Protein AF-A0A9X7VVL0-F1 (afdb_monomer_lite)

Organism: NCBI:txid2931921

Structure (mmCIF, N/CA/C/O backbone):
data_AF-A0A9X7VVL0-F1
#
_entry.id   AF-A0A9X7VVL0-F1
#
loop_
_atom_site.group_PDB
_atom_site.id
_atom_site.type_symbol
_atom_site.label_atom_id
_atom_site.label_alt_id
_atom_site.label_comp_id
_atom_site.label_asym_id
_atom_site.label_entity_id
_atom_site.label_seq_id
_atom_site.pdbx_PDB_ins_code
_atom_site.Cartn_x
_atom_site.Cartn_y
_atom_site.Cartn_z
_atom_site.occupancy
_atom_site.B_iso_or_equiv
_atom_site.auth_seq_id
_atom_site.auth_comp_id
_atom_site.auth_asym_id
_atom_site.auth_atom_id
_atom_site.pdbx_PDB_model_num
ATOM 1 N N . MET A 1 1 ? 26.196 -7.681 -55.784 1.00 60.88 1 MET A N 1
ATOM 2 C CA . MET A 1 1 ? 25.024 -6.901 -55.320 1.00 60.88 1 MET A CA 1
ATOM 3 C C . MET A 1 1 ? 24.184 -7.658 -54.285 1.00 60.88 1 MET A C 1
ATOM 5 O O . MET A 1 1 ? 23.940 -7.097 -53.228 1.00 60.88 1 MET A O 1
ATOM 9 N N . GLN A 1 2 ? 23.822 -8.931 -54.510 1.00 65.88 2 GLN A N 1
ATOM 10 C CA . GLN A 1 2 ? 23.039 -9.745 -53.554 1.00 65.88 2 GLN A CA 1
ATOM 11 C C . GLN A 1 2 ? 23.645 -9.864 -52.145 1.00 65.88 2 GLN A C 1
ATOM 13 O O . GLN A 1 2 ? 22.914 -9.744 -51.171 1.00 65.88 2 GLN A O 1
ATOM 18 N N . VAL A 1 3 ? 24.966 -10.037 -52.019 1.00 69.88 3 VAL A N 1
ATOM 19 C CA . VAL A 1 3 ? 25.628 -10.176 -50.705 1.00 69.88 3 VAL A CA 1
ATOM 20 C C . VAL A 1 3 ? 25.494 -8.904 -49.860 1.00 69.88 3 VAL A C 1
ATOM 22 O O . VAL A 1 3 ? 25.212 -8.988 -48.675 1.00 69.88 3 VAL A O 1
ATOM 25 N N . ILE A 1 4 ? 25.611 -7.720 -50.471 1.00 73.50 4 ILE A N 1
ATOM 26 C CA . ILE A 1 4 ? 25.479 -6.432 -49.767 1.00 73.50 4 ILE A CA 1
ATOM 27 C C . ILE A 1 4 ? 24.041 -6.236 -49.275 1.00 73.50 4 ILE A C 1
ATOM 29 O O . ILE A 1 4 ? 23.831 -5.854 -48.127 1.00 73.50 4 ILE A O 1
ATOM 33 N N . VAL A 1 5 ? 23.051 -6.552 -50.116 1.00 73.81 5 VAL A N 1
ATOM 34 C CA . VAL A 1 5 ? 21.629 -6.475 -49.747 1.00 73.81 5 VAL A CA 1
ATOM 35 C C . VAL A 1 5 ? 21.317 -7.433 -48.595 1.00 73.81 5 VAL A C 1
ATOM 37 O O . VAL A 1 5 ? 20.663 -7.038 -47.634 1.00 73.81 5 VAL A O 1
ATOM 40 N N . LEU A 1 6 ? 21.845 -8.659 -48.642 1.00 74.56 6 LEU A N 1
ATOM 41 C CA . LEU A 1 6 ? 21.662 -9.653 -47.586 1.00 74.56 6 LEU A CA 1
ATOM 42 C C . LEU A 1 6 ? 22.248 -9.171 -46.247 1.00 74.56 6 LEU A C 1
ATOM 44 O O . LEU A 1 6 ? 21.580 -9.239 -45.218 1.00 74.56 6 LEU A O 1
ATOM 48 N N . THR A 1 7 ? 23.460 -8.612 -46.263 1.00 75.38 7 THR A N 1
ATOM 49 C CA . THR A 1 7 ? 24.117 -8.071 -45.065 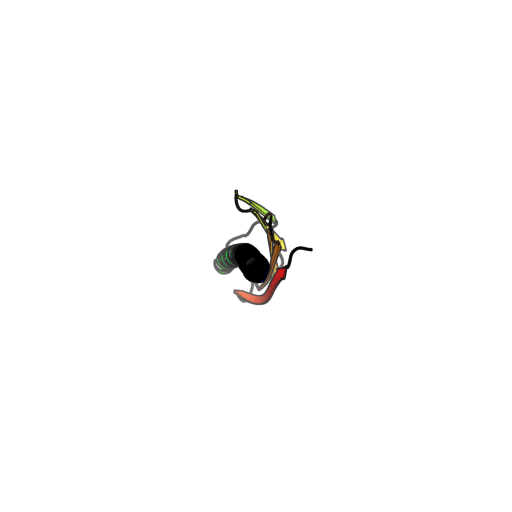1.00 75.38 7 THR A CA 1
ATOM 50 C C . THR A 1 7 ? 23.350 -6.890 -44.466 1.00 75.38 7 THR A C 1
ATOM 52 O O . THR A 1 7 ? 23.243 -6.781 -43.245 1.00 75.38 7 THR A O 1
ATOM 55 N N . VAL A 1 8 ? 22.778 -6.010 -45.293 1.00 75.94 8 VAL A N 1
ATOM 56 C CA . VAL A 1 8 ? 21.957 -4.884 -44.814 1.00 75.94 8 VAL A CA 1
ATOM 57 C C . VAL A 1 8 ? 20.664 -5.384 -44.163 1.00 75.94 8 VAL A C 1
ATOM 59 O O . VAL A 1 8 ? 20.313 -4.917 -43.082 1.00 75.94 8 VAL A O 1
ATOM 62 N N . VAL A 1 9 ? 19.993 -6.376 -44.759 1.00 77.56 9 VAL A N 1
ATOM 63 C CA . VAL A 1 9 ? 18.769 -6.973 -44.196 1.00 77.56 9 VAL A CA 1
ATOM 64 C C . VAL A 1 9 ? 19.049 -7.662 -42.857 1.00 77.56 9 VAL A C 1
ATOM 66 O O . VAL A 1 9 ? 18.313 -7.441 -41.898 1.00 77.56 9 VAL A O 1
ATOM 69 N N . PHE A 1 10 ? 20.139 -8.429 -42.744 1.00 77.00 10 PHE A N 1
ATOM 70 C CA . PHE A 1 10 ? 20.520 -9.060 -41.475 1.00 77.00 10 PHE A CA 1
ATOM 71 C C . PHE A 1 10 ? 20.833 -8.041 -40.375 1.00 77.00 10 PHE A C 1
ATOM 73 O O . PHE A 1 10 ? 20.397 -8.222 -39.238 1.00 77.00 10 PHE A O 1
ATOM 80 N N . ASN A 1 11 ? 21.522 -6.944 -40.704 1.00 78.88 11 ASN A N 1
ATOM 81 C CA . ASN A 1 11 ? 21.773 -5.868 -39.742 1.00 78.88 11 ASN A CA 1
ATOM 82 C C . ASN A 1 11 ? 20.480 -5.170 -39.301 1.00 78.88 11 ASN A C 1
ATOM 84 O O . ASN A 1 11 ? 20.334 -4.842 -38.124 1.00 78.88 11 ASN A O 1
ATOM 88 N N . LEU A 1 12 ? 19.520 -4.985 -40.211 1.00 79.12 12 LEU A N 1
ATOM 89 C CA . LEU A 1 12 ? 18.221 -4.399 -39.882 1.00 79.12 12 LEU A CA 1
ATOM 90 C C . LEU A 1 12 ? 17.434 -5.296 -38.913 1.00 79.12 12 LEU A C 1
ATOM 92 O O . LEU A 1 12 ? 16.912 -4.820 -37.906 1.00 79.12 12 LEU A O 1
ATOM 96 N N . ILE A 1 13 ? 17.403 -6.606 -39.176 1.00 76.19 13 ILE A N 1
ATOM 97 C CA . ILE A 1 13 ? 16.750 -7.593 -38.306 1.00 76.19 13 ILE A CA 1
ATOM 98 C C . ILE A 1 13 ? 17.417 -7.604 -36.926 1.00 76.19 13 ILE A C 1
ATOM 100 O O . ILE A 1 13 ? 16.724 -7.513 -35.913 1.00 76.19 13 ILE A O 1
ATOM 104 N N . ALA A 1 14 ? 18.751 -7.624 -36.867 1.00 73.94 14 ALA A N 1
ATOM 105 C CA . ALA A 1 14 ? 19.485 -7.566 -35.605 1.00 73.94 14 ALA A CA 1
ATOM 106 C C . ALA A 1 14 ? 19.161 -6.288 -34.810 1.00 73.94 14 ALA A C 1
ATOM 108 O O . ALA A 1 14 ? 18.862 -6.360 -33.618 1.00 73.94 14 ALA A O 1
ATOM 109 N N . PHE A 1 15 ? 19.128 -5.126 -35.469 1.00 74.12 15 PHE A N 1
ATOM 110 C CA . PHE A 1 15 ? 18.778 -3.858 -34.828 1.00 74.12 15 PHE A CA 1
ATOM 111 C C . PHE A 1 15 ? 17.339 -3.853 -34.289 1.00 74.12 15 PHE A C 1
ATOM 113 O O . PHE A 1 15 ? 17.096 -3.424 -33.158 1.00 74.12 15 PHE A O 1
ATOM 120 N N . THR A 1 16 ? 16.381 -4.378 -35.058 1.00 72.94 16 THR A N 1
ATOM 121 C CA . THR A 1 16 ? 14.982 -4.4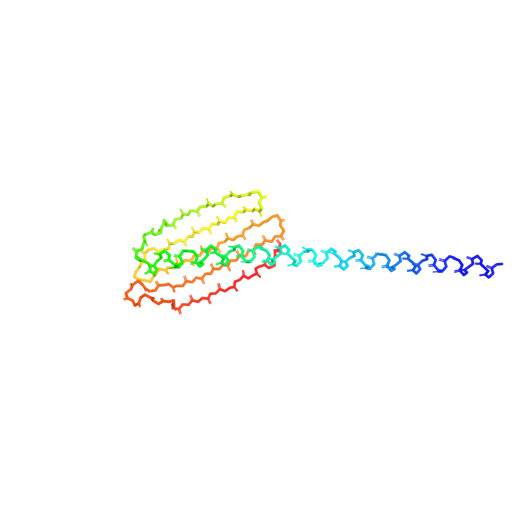82 -34.607 1.00 72.94 16 THR A CA 1
ATOM 122 C C . THR A 1 16 ? 14.817 -5.437 -33.424 1.00 72.94 16 THR A C 1
ATOM 124 O O . THR A 1 16 ? 14.124 -5.090 -32.468 1.00 72.94 16 THR A O 1
ATOM 127 N N . MET A 1 17 ? 15.507 -6.584 -33.416 1.00 70.19 17 MET A N 1
ATOM 128 C CA . MET A 1 17 ? 15.498 -7.530 -32.293 1.00 70.19 17 MET A CA 1
ATOM 129 C C . MET A 1 17 ? 16.066 -6.911 -31.010 1.00 70.19 17 MET A C 1
ATOM 131 O O . MET A 1 17 ? 15.473 -7.052 -29.938 1.00 70.19 17 MET A O 1
ATOM 135 N N . VAL A 1 18 ? 17.179 -6.175 -31.113 1.00 77.25 18 VAL A N 1
ATOM 136 C CA . VAL A 1 18 ? 17.767 -5.451 -29.974 1.00 77.25 18 VAL A CA 1
ATOM 137 C C . VAL A 1 18 ? 16.801 -4.382 -29.460 1.00 77.25 18 VAL A C 1
ATOM 139 O O . VAL A 1 18 ? 16.594 -4.276 -28.253 1.00 77.25 18 VAL A O 1
ATOM 142 N N . SER A 1 19 ? 16.153 -3.631 -30.356 1.00 71.88 19 SER A N 1
ATOM 143 C CA . SER A 1 19 ? 15.189 -2.589 -29.981 1.00 71.88 19 SER A CA 1
ATOM 144 C C . SER A 1 19 ? 13.958 -3.150 -29.259 1.00 71.88 19 SER A C 1
ATOM 146 O O . SER A 1 19 ? 13.554 -2.616 -28.225 1.00 71.88 19 SER A O 1
ATOM 148 N N . LEU A 1 20 ? 13.389 -4.252 -29.761 1.00 65.06 20 LEU A N 1
ATOM 149 C CA . LEU A 1 20 ? 12.262 -4.940 -29.124 1.00 65.06 20 LEU A CA 1
ATOM 150 C C . LEU A 1 20 ? 12.642 -5.469 -27.738 1.00 65.06 20 LEU A C 1
ATOM 152 O O . LEU A 1 20 ? 11.906 -5.253 -26.780 1.00 65.06 20 LEU A O 1
ATOM 156 N N . SER A 1 21 ? 13.819 -6.085 -27.617 1.00 69.75 21 SER A N 1
ATOM 157 C CA . SER A 1 21 ? 14.320 -6.600 -26.337 1.00 69.75 21 SER A CA 1
ATOM 158 C C . SER A 1 21 ? 14.491 -5.477 -25.310 1.00 69.75 21 SER A C 1
ATOM 160 O O . SER A 1 21 ? 14.074 -5.616 -24.161 1.00 69.75 21 SER A O 1
ATOM 162 N N . LEU A 1 22 ? 15.030 -4.326 -25.731 1.00 70.94 22 LEU A N 1
ATOM 163 C CA . LEU A 1 22 ? 15.185 -3.156 -24.866 1.00 70.94 22 LEU A CA 1
ATOM 164 C C . LEU A 1 22 ? 13.834 -2.636 -24.359 1.00 70.94 22 LEU A C 1
ATOM 166 O O . LEU A 1 22 ? 13.695 -2.332 -23.175 1.00 70.94 22 LEU A O 1
ATOM 170 N N . ARG A 1 23 ? 12.832 -2.554 -25.245 1.00 66.44 23 ARG A N 1
ATOM 171 C CA . ARG A 1 23 ? 11.479 -2.112 -24.879 1.00 66.44 23 ARG A CA 1
ATOM 172 C C . ARG A 1 23 ? 10.822 -3.067 -23.886 1.00 66.44 23 ARG A C 1
ATOM 174 O O . ARG A 1 23 ? 10.246 -2.600 -22.908 1.00 66.44 23 ARG A O 1
ATOM 181 N N . SER A 1 24 ? 10.958 -4.378 -24.082 1.00 66.25 24 SER A N 1
ATOM 182 C CA . SER A 1 24 ? 10.443 -5.378 -23.138 1.00 66.25 24 SER A CA 1
ATOM 183 C C . SER A 1 24 ? 11.055 -5.213 -21.745 1.00 66.25 24 SER A C 1
ATOM 185 O O . SER A 1 24 ? 10.328 -5.164 -20.756 1.00 66.25 24 SER A O 1
ATOM 187 N N . VAL A 1 25 ? 12.376 -5.013 -21.664 1.00 72.31 25 VAL A N 1
ATOM 188 C CA . VAL A 1 25 ? 13.079 -4.770 -20.390 1.00 72.31 25 VAL A CA 1
ATOM 189 C C . VAL A 1 25 ? 12.628 -3.463 -19.727 1.00 72.31 25 VAL A C 1
ATOM 191 O O . VAL A 1 25 ? 12.518 -3.385 -18.502 1.00 72.31 25 VAL A O 1
ATOM 194 N N . GLN A 1 26 ? 12.358 -2.412 -20.503 1.00 72.88 26 GLN A N 1
ATOM 195 C CA . GLN A 1 26 ? 11.845 -1.146 -19.967 1.00 72.88 26 GLN A CA 1
ATOM 196 C C . GLN A 1 26 ? 10.439 -1.299 -19.373 1.00 72.88 26 GLN A C 1
ATOM 198 O O . GLN A 1 26 ? 10.185 -0.785 -18.283 1.00 72.88 26 GLN A O 1
ATOM 203 N N . ILE A 1 27 ? 9.556 -2.036 -20.053 1.00 70.69 27 ILE A N 1
ATOM 204 C CA . ILE A 1 27 ? 8.191 -2.328 -19.590 1.00 70.69 27 ILE A CA 1
ATOM 205 C C . ILE A 1 27 ? 8.225 -3.172 -18.312 1.00 70.69 27 ILE A C 1
ATOM 207 O O . ILE A 1 27 ? 7.555 -2.850 -17.333 1.00 70.69 27 ILE A O 1
ATOM 211 N N . GLU A 1 28 ? 9.053 -4.214 -18.275 1.00 73.50 28 GLU A N 1
ATOM 212 C CA . GLU A 1 28 ? 9.190 -5.071 -17.097 1.00 73.50 28 GLU A CA 1
ATOM 213 C C . GLU A 1 28 ? 9.710 -4.290 -15.881 1.00 73.50 28 GLU A C 1
ATOM 215 O O . GLU A 1 28 ? 9.169 -4.402 -14.778 1.00 73.50 28 GLU A O 1
ATOM 220 N N . ASN A 1 29 ? 10.695 -3.411 -16.087 1.00 71.69 29 ASN A N 1
ATOM 221 C CA . ASN A 1 29 ? 11.181 -2.513 -15.043 1.00 71.69 29 ASN A CA 1
ATOM 222 C C . ASN A 1 29 ? 10.107 -1.537 -14.546 1.00 71.69 29 ASN A C 1
ATOM 224 O O . ASN A 1 29 ? 10.056 -1.252 -13.347 1.00 71.69 29 ASN A O 1
ATOM 228 N N . LEU A 1 30 ? 9.255 -1.019 -15.435 1.00 75.44 30 LEU A N 1
ATOM 229 C CA . LEU A 1 30 ? 8.137 -0.159 -15.047 1.00 75.44 30 LEU A CA 1
ATOM 230 C C . LEU A 1 30 ? 7.149 -0.930 -14.162 1.00 75.44 30 LEU A C 1
ATOM 232 O O . LEU A 1 30 ? 6.878 -0.505 -13.040 1.00 75.44 30 LEU A O 1
ATOM 236 N N . HIS A 1 31 ? 6.733 -2.124 -14.589 1.00 77.38 31 HIS A N 1
ATOM 237 C CA . HIS A 1 31 ? 5.847 -2.986 -13.805 1.00 77.38 31 HIS A CA 1
ATOM 238 C C . HIS A 1 31 ? 6.449 -3.425 -12.468 1.00 77.38 31 HIS A C 1
ATOM 240 O O . HIS A 1 31 ? 5.730 -3.611 -11.483 1.00 77.38 31 HIS A O 1
ATOM 246 N N . HIS A 1 32 ? 7.767 -3.615 -12.388 1.00 80.94 32 HIS A N 1
ATOM 247 C CA . HIS A 1 32 ? 8.430 -3.867 -11.111 1.00 80.94 32 HIS A CA 1
ATOM 248 C C . HIS A 1 32 ? 8.345 -2.660 -10.172 1.00 80.94 32 HIS A C 1
ATOM 250 O O . HIS A 1 32 ? 8.049 -2.841 -8.990 1.00 80.94 32 HIS A O 1
ATOM 256 N N . LYS A 1 33 ? 8.545 -1.438 -10.676 1.00 79.19 33 LYS A N 1
ATOM 257 C CA . LYS A 1 33 ? 8.440 -0.204 -9.877 1.00 79.19 33 LYS A CA 1
ATOM 258 C C . LYS A 1 33 ? 7.005 0.073 -9.414 1.00 79.19 33 LYS A C 1
ATOM 260 O O . LYS A 1 33 ? 6.796 0.460 -8.262 1.00 79.19 33 LYS A O 1
ATOM 265 N N . GLU A 1 34 ? 6.016 -0.178 -10.267 1.00 81.94 34 GLU A N 1
ATOM 266 C CA . GLU A 1 34 ? 4.592 -0.110 -9.908 1.00 81.94 34 GLU A CA 1
ATOM 267 C C . GLU A 1 34 ? 4.263 -1.096 -8.782 1.00 81.94 34 GLU A C 1
ATOM 269 O O . GLU A 1 34 ? 3.732 -0.706 -7.739 1.00 81.94 34 GLU A O 1
ATOM 274 N N . ARG A 1 35 ? 4.683 -2.362 -8.928 1.00 83.44 35 ARG A N 1
ATOM 275 C CA . ARG A 1 35 ? 4.502 -3.389 -7.891 1.00 83.44 35 ARG A CA 1
ATOM 276 C C . ARG A 1 35 ? 5.180 -3.013 -6.578 1.00 83.44 35 ARG A C 1
ATOM 278 O O . ARG A 1 35 ? 4.581 -3.193 -5.522 1.00 83.44 35 ARG A O 1
ATOM 285 N N . GLN A 1 36 ? 6.395 -2.470 -6.613 1.00 84.56 36 GLN A N 1
ATOM 286 C CA . GLN A 1 36 ? 7.078 -1.994 -5.405 1.00 84.56 36 GLN A CA 1
ATOM 287 C C . GLN A 1 36 ? 6.285 -0.890 -4.695 1.00 84.56 36 GLN A C 1
ATOM 289 O O . GLN A 1 36 ? 6.158 -0.915 -3.471 1.00 84.56 36 GLN A O 1
ATOM 294 N N . THR A 1 37 ? 5.724 0.052 -5.455 1.00 85.50 37 THR A N 1
ATOM 295 C CA . THR A 1 37 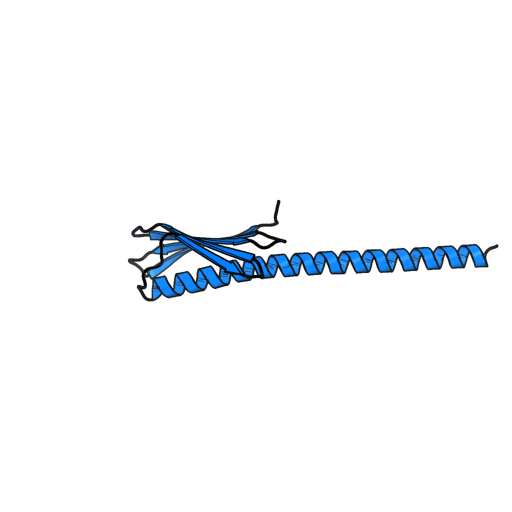? 4.908 1.145 -4.908 1.00 85.50 37 THR A CA 1
ATOM 296 C C . THR A 1 37 ? 3.641 0.606 -4.241 1.00 85.50 37 THR A C 1
ATOM 298 O O . THR A 1 37 ? 3.325 0.987 -3.113 1.00 85.50 37 THR A O 1
ATOM 301 N N . TYR A 1 38 ? 2.970 -0.353 -4.882 1.00 86.00 38 TYR A N 1
ATOM 302 C CA . TYR A 1 38 ? 1.819 -1.052 -4.311 1.00 86.00 38 TYR A CA 1
ATOM 303 C C . TYR A 1 38 ? 2.162 -1.801 -3.015 1.00 86.00 38 TYR A C 1
ATOM 305 O O . TYR A 1 38 ? 1.512 -1.598 -1.988 1.00 86.00 38 TYR A O 1
ATOM 313 N N . TRP A 1 39 ? 3.217 -2.623 -3.021 1.00 87.25 39 TRP A N 1
ATOM 314 C CA . TRP A 1 39 ? 3.638 -3.376 -1.834 1.00 87.25 39 TRP A CA 1
ATOM 315 C C . TRP A 1 39 ? 4.028 -2.466 -0.678 1.00 87.25 39 TRP A C 1
ATOM 317 O O . TRP A 1 39 ? 3.756 -2.783 0.480 1.00 87.25 39 TRP A O 1
ATOM 327 N N . ARG A 1 40 ? 4.605 -1.304 -0.984 1.00 87.56 40 ARG A N 1
ATOM 328 C CA . ARG A 1 40 ? 4.892 -0.281 0.011 1.00 87.56 40 ARG A CA 1
ATOM 329 C C . ARG A 1 40 ? 3.613 0.241 0.662 1.00 87.56 40 ARG A C 1
ATOM 331 O O . ARG A 1 40 ? 3.522 0.181 1.885 1.00 87.56 40 ARG A O 1
ATOM 338 N N . ALA A 1 41 ? 2.622 0.676 -0.120 1.00 86.81 41 ALA A N 1
ATOM 339 C CA . ALA A 1 41 ? 1.334 1.114 0.424 1.00 86.81 41 ALA A CA 1
ATOM 340 C C . ALA A 1 41 ? 0.674 0.010 1.272 1.00 86.81 41 ALA A C 1
ATOM 342 O O . ALA A 1 41 ? 0.235 0.260 2.395 1.00 86.81 41 ALA A O 1
ATOM 343 N N . ARG A 1 42 ? 0.685 -1.235 0.778 1.00 89.31 42 ARG A N 1
ATOM 344 C CA . ARG A 1 42 ? 0.093 -2.388 1.468 1.00 89.31 42 ARG A CA 1
ATOM 345 C C . ARG A 1 42 ? 0.791 -2.709 2.787 1.00 89.31 42 ARG A C 1
ATOM 347 O O . ARG A 1 42 ? 0.122 -2.927 3.790 1.00 89.31 42 ARG A O 1
ATOM 354 N N . SER A 1 43 ? 2.122 -2.705 2.811 1.00 89.12 43 SER A N 1
ATOM 355 C CA . SER A 1 43 ? 2.898 -2.958 4.033 1.00 89.12 43 SER A CA 1
ATOM 356 C C . SER A 1 43 ? 2.614 -1.919 5.122 1.00 89.12 43 SER A C 1
ATOM 358 O O . SER A 1 43 ? 2.417 -2.279 6.282 1.00 89.12 43 SER A O 1
ATOM 360 N N . THR A 1 44 ? 2.500 -0.640 4.750 1.00 88.81 44 THR A N 1
ATOM 361 C CA . THR A 1 44 ? 2.130 0.428 5.683 1.00 88.81 44 THR A CA 1
ATOM 362 C C . THR A 1 44 ? 0.690 0.273 6.172 1.00 88.81 44 THR A C 1
ATOM 364 O O . THR A 1 44 ? 0.456 0.392 7.371 1.00 88.81 44 THR A O 1
ATOM 367 N N . ALA A 1 45 ? -0.258 -0.064 5.291 1.00 87.69 45 ALA A N 1
ATOM 368 C CA . ALA A 1 45 ? -1.642 -0.334 5.682 1.00 87.69 45 ALA A CA 1
ATOM 369 C C . ALA A 1 45 ? -1.747 -1.490 6.692 1.00 87.69 4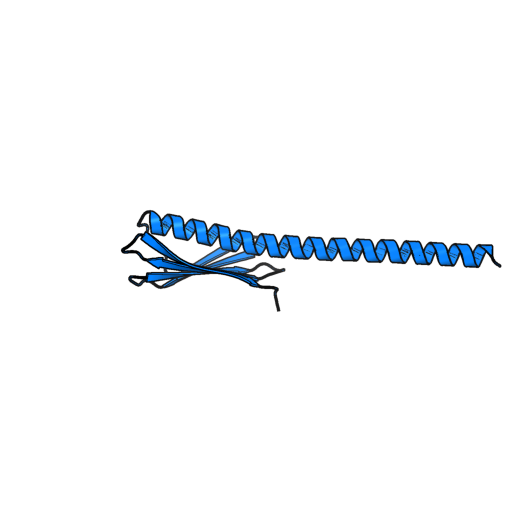5 ALA A C 1
ATOM 371 O O . ALA A 1 45 ? -2.412 -1.345 7.714 1.00 87.69 45 ALA A O 1
ATOM 372 N N . LEU A 1 46 ? -1.026 -2.593 6.466 1.00 90.06 46 LEU A N 1
ATOM 373 C CA . LEU A 1 46 ? -0.972 -3.725 7.399 1.00 90.06 46 LEU A CA 1
ATOM 374 C C . LEU A 1 46 ? -0.331 -3.350 8.741 1.00 90.06 46 LEU A C 1
ATOM 376 O O . LEU A 1 46 ? -0.797 -3.789 9.789 1.00 90.06 46 LEU A O 1
ATOM 380 N N . SER A 1 47 ? 0.715 -2.519 8.732 1.00 88.88 47 SER A N 1
ATOM 381 C CA . SER A 1 47 ? 1.319 -2.024 9.973 1.00 88.88 47 SER A CA 1
ATOM 382 C C . SER A 1 47 ? 0.334 -1.182 10.783 1.00 88.88 47 SER A C 1
ATOM 384 O O . SER A 1 47 ? 0.261 -1.342 11.998 1.00 88.88 47 SER A O 1
ATOM 386 N N . VAL A 1 48 ? -0.422 -0.301 10.121 1.00 88.56 48 VAL A N 1
ATOM 387 C CA . VAL A 1 48 ? -1.447 0.533 10.766 1.00 88.56 48 VAL A CA 1
ATOM 388 C C . VAL A 1 48 ? -2.580 -0.331 11.312 1.00 88.56 48 VAL A C 1
ATOM 390 O O . VAL A 1 48 ? -2.987 -0.136 12.454 1.00 88.56 48 VAL A O 1
ATOM 393 N N . LEU A 1 49 ? -3.048 -1.312 10.535 1.00 88.94 49 LEU A N 1
ATOM 394 C CA . LEU A 1 49 ? -4.063 -2.265 10.976 1.00 88.94 49 LEU A CA 1
ATOM 395 C C . LEU A 1 49 ? -3.615 -3.002 12.241 1.00 88.94 49 LEU A C 1
ATOM 397 O O . LEU A 1 49 ? -4.341 -2.998 13.227 1.00 88.94 49 LEU A O 1
ATOM 401 N N . LYS A 1 50 ? -2.385 -3.524 12.265 1.00 90.25 50 LYS A N 1
ATOM 402 C CA . LYS A 1 50 ? -1.830 -4.196 13.447 1.00 90.25 50 LYS A CA 1
ATOM 403 C C . LYS A 1 50 ? -1.803 -3.282 14.677 1.00 90.25 50 LYS A C 1
ATOM 405 O O . LYS A 1 50 ? -2.080 -3.729 15.788 1.00 90.25 50 LYS A O 1
ATOM 410 N N . THR A 1 51 ? -1.470 -2.001 14.500 1.00 88.44 51 THR A N 1
ATOM 411 C CA . THR A 1 51 ? -1.523 -1.023 15.597 1.00 88.44 51 THR A CA 1
ATOM 412 C C . THR A 1 51 ? -2.955 -0.831 16.100 1.00 88.44 51 THR A C 1
ATOM 414 O O . THR A 1 51 ? -3.166 -0.856 17.311 1.00 88.44 51 THR A O 1
ATOM 417 N N . LEU A 1 52 ? -3.936 -0.716 15.203 1.00 87.31 52 LEU A N 1
ATOM 418 C CA . LEU A 1 52 ? -5.353 -0.580 15.563 1.00 87.31 52 LEU A CA 1
ATOM 419 C C . LEU A 1 52 ? -5.907 -1.835 16.258 1.00 87.31 52 LEU A C 1
ATOM 421 O O . LEU A 1 52 ? -6.587 -1.709 17.274 1.00 87.31 52 LEU A O 1
ATOM 425 N N . GLU A 1 53 ? -5.566 -3.030 15.772 1.00 87.75 53 GLU A N 1
ATOM 426 C CA . GLU A 1 53 ? -5.929 -4.317 16.386 1.00 87.75 53 GLU A CA 1
ATOM 427 C C . GLU A 1 53 ? -5.359 -4.450 17.805 1.00 87.75 53 GLU A C 1
ATOM 429 O O . GLU A 1 53 ? -6.040 -4.929 18.707 1.00 87.75 53 GLU A O 1
ATOM 434 N N . SER A 1 54 ? -4.140 -3.949 18.043 1.00 88.06 54 SER A N 1
ATOM 435 C CA . SER A 1 54 ? -3.542 -3.913 19.387 1.00 88.06 54 SER A CA 1
ATOM 436 C C . SER A 1 54 ? -4.136 -2.849 20.326 1.00 88.06 54 SER A C 1
ATOM 438 O O . SER A 1 54 ? -3.653 -2.687 21.444 1.00 88.06 54 SER A O 1
ATOM 440 N N . GLY A 1 55 ? -5.153 -2.096 19.887 1.00 81.62 55 GLY A N 1
ATOM 441 C CA . GLY A 1 55 ? -5.733 -0.983 20.647 1.00 81.62 55 GLY A CA 1
ATOM 442 C C . GLY A 1 55 ? -4.834 0.257 20.712 1.00 81.62 55 GLY A C 1
ATOM 443 O O . GLY A 1 55 ? -5.079 1.168 21.501 1.00 81.62 55 GLY A O 1
ATOM 444 N N . GLY A 1 56 ? -3.784 0.300 19.889 1.00 79.81 56 GLY A N 1
ATOM 445 C CA . GLY A 1 56 ? -2.870 1.425 19.794 1.00 79.81 56 GLY A CA 1
ATOM 446 C C . GLY A 1 56 ? -3.519 2.614 19.092 1.00 79.81 56 GLY A C 1
ATOM 447 O O . GLY A 1 56 ? -4.338 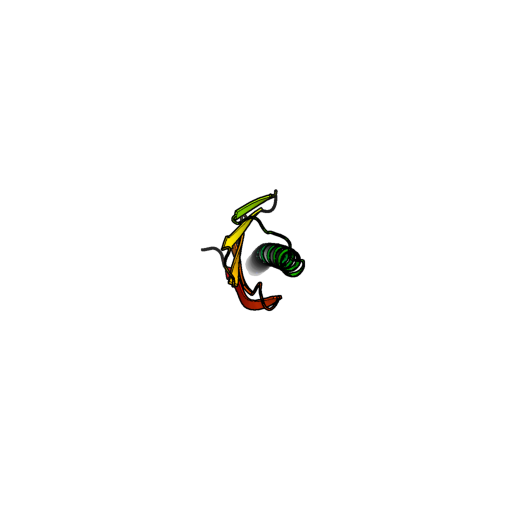2.463 18.183 1.00 79.81 56 GLY A O 1
ATOM 448 N N . ASN A 1 57 ? -3.134 3.821 19.499 1.00 79.50 57 ASN A N 1
ATOM 449 C CA . ASN A 1 57 ? -3.593 5.028 18.830 1.00 79.50 57 ASN A CA 1
ATOM 450 C C . ASN A 1 57 ? -2.706 5.321 17.614 1.00 79.50 57 ASN A C 1
ATOM 452 O O . ASN A 1 57 ? -1.482 5.381 17.731 1.00 79.50 57 ASN A O 1
ATOM 456 N N . VAL A 1 58 ? -3.323 5.526 16.454 1.00 80.88 58 VAL A N 1
ATOM 457 C CA . VAL A 1 58 ? -2.624 5.910 15.224 1.00 80.88 58 VAL A CA 1
ATOM 458 C C . VAL A 1 58 ? -2.858 7.397 14.994 1.00 80.88 58 VAL A C 1
ATOM 460 O O . VAL A 1 58 ? -3.991 7.866 15.082 1.00 80.88 58 VAL A O 1
ATOM 463 N N . ALA A 1 59 ? -1.791 8.148 14.710 1.00 78.69 59 ALA A N 1
ATOM 464 C CA . ALA A 1 59 ? -1.903 9.573 14.414 1.00 78.69 59 ALA A CA 1
ATOM 465 C C . ALA A 1 59 ? -2.842 9.814 13.217 1.00 78.69 59 ALA A C 1
ATOM 467 O O . ALA A 1 59 ? -2.790 9.096 12.219 1.00 78.69 59 ALA A O 1
ATOM 468 N N . THR A 1 60 ? -3.675 10.853 13.312 1.00 80.69 60 THR A N 1
ATOM 469 C CA . THR A 1 60 ? -4.691 11.200 12.302 1.00 80.69 60 THR A CA 1
ATOM 470 C C . THR A 1 60 ? -4.097 11.492 10.932 1.00 80.69 60 THR A C 1
ATOM 472 O O . THR A 1 60 ? -4.725 11.243 9.906 1.00 80.69 60 THR A O 1
ATOM 475 N N . THR A 1 61 ? -2.878 12.021 10.870 1.00 82.56 61 THR A N 1
ATOM 476 C CA . THR A 1 61 ? -2.136 12.165 9.618 1.00 82.56 61 THR A CA 1
ATOM 477 C C . THR A 1 61 ? -0.645 12.069 9.887 1.00 82.56 61 THR A C 1
ATOM 479 O O . THR A 1 61 ? -0.135 12.735 10.787 1.00 82.56 61 THR A O 1
ATOM 482 N N . PHE A 1 62 ? 0.067 11.267 9.099 1.00 85.44 62 PHE A N 1
ATOM 483 C CA . PHE A 1 62 ? 1.527 11.266 9.107 1.00 85.44 62 PHE A CA 1
ATOM 484 C C . PHE A 1 62 ? 2.098 10.909 7.737 1.00 85.44 62 PHE A C 1
ATOM 486 O O . PHE A 1 62 ? 1.488 10.188 6.949 1.00 85.44 62 PHE A O 1
ATOM 493 N N . MET A 1 63 ? 3.295 11.428 7.466 1.00 87.19 63 MET A N 1
ATOM 494 C CA . MET A 1 63 ? 3.997 11.248 6.202 1.00 87.19 63 MET A CA 1
ATOM 495 C C . MET A 1 63 ? 5.397 10.699 6.460 1.00 87.19 63 MET A C 1
ATOM 497 O O . MET A 1 63 ? 6.140 11.216 7.293 1.00 87.19 63 MET A O 1
ATOM 501 N N . THR A 1 64 ? 5.772 9.658 5.725 1.00 83.81 64 THR A N 1
ATOM 502 C CA . THR A 1 64 ? 7.100 9.051 5.771 1.00 83.81 64 THR A CA 1
ATOM 503 C C . THR A 1 64 ? 7.760 9.175 4.408 1.00 83.81 64 THR A C 1
ATOM 505 O O . THR A 1 64 ? 7.364 8.519 3.443 1.00 83.81 64 THR A O 1
ATOM 508 N N . THR A 1 65 ? 8.803 9.996 4.337 1.00 85.25 65 THR A N 1
ATOM 509 C CA . THR A 1 65 ? 9.603 10.186 3.125 1.00 85.25 65 THR A CA 1
ATOM 510 C C . THR A 1 65 ? 10.865 9.337 3.196 1.00 85.25 65 THR A C 1
ATOM 512 O O . THR A 1 65 ? 11.544 9.277 4.216 1.00 85.25 65 THR A O 1
ATOM 515 N N . SER A 1 66 ? 11.196 8.673 2.096 1.00 79.69 66 SER A N 1
ATOM 516 C CA . SER A 1 66 ? 12.404 7.859 1.950 1.00 79.69 66 SER A CA 1
ATOM 517 C C . SER A 1 66 ? 13.046 8.124 0.590 1.00 79.69 66 SER A C 1
ATOM 519 O O . SER A 1 66 ? 12.393 8.654 -0.308 1.00 79.69 66 SER A O 1
ATOM 521 N N . LYS A 1 67 ? 14.272 7.633 0.381 1.00 75.12 67 LYS A N 1
ATOM 522 C CA . LYS A 1 67 ? 14.938 7.691 -0.933 1.00 75.12 67 LYS A CA 1
ATOM 523 C C . LYS A 1 67 ? 14.129 7.042 -2.065 1.00 75.12 67 LYS A C 1
ATOM 525 O O . LYS A 1 67 ? 14.312 7.399 -3.220 1.00 75.12 67 LYS A O 1
ATOM 530 N N . THR A 1 68 ? 13.252 6.092 -1.743 1.00 73.12 68 THR A N 1
ATOM 531 C CA . THR A 1 68 ? 12.477 5.316 -2.720 1.00 73.12 68 THR A CA 1
ATOM 532 C C . THR A 1 68 ? 11.055 5.838 -2.929 1.00 73.12 68 THR A C 1
ATOM 534 O O . THR A 1 68 ? 10.315 5.245 -3.704 1.00 73.12 68 THR A O 1
ATOM 537 N N . GLY A 1 69 ? 10.652 6.920 -2.252 1.00 82.44 69 GLY A N 1
ATOM 538 C CA . GLY A 1 69 ? 9.304 7.487 -2.343 1.00 82.44 69 GLY A CA 1
ATOM 539 C C . GLY A 1 69 ? 8.749 7.980 -1.009 1.00 82.44 69 GLY A C 1
ATOM 540 O O . GLY A 1 69 ? 9.414 7.895 0.031 1.00 82.44 69 GLY A O 1
ATOM 541 N N . THR A 1 70 ? 7.510 8.453 -1.054 1.00 86.19 70 THR A N 1
ATOM 542 C CA . THR A 1 70 ? 6.760 9.015 0.072 1.00 86.19 70 THR A CA 1
ATOM 543 C C . THR A 1 70 ? 5.541 8.152 0.355 1.00 86.19 70 THR A C 1
ATOM 545 O O . THR A 1 70 ? 4.858 7.735 -0.575 1.00 86.19 70 THR A O 1
ATOM 548 N N . THR A 1 71 ? 5.254 7.900 1.628 1.00 86.81 71 THR A N 1
ATOM 549 C CA . THR A 1 71 ? 3.995 7.294 2.064 1.00 86.81 71 THR A CA 1
ATOM 550 C C . THR A 1 71 ? 3.251 8.282 2.954 1.00 86.81 71 THR A C 1
ATOM 552 O O . THR A 1 71 ? 3.844 8.814 3.888 1.00 86.81 71 THR A O 1
ATOM 555 N N . SER A 1 72 ? 1.978 8.533 2.680 1.00 87.88 72 SER A N 1
ATOM 556 C CA . SER A 1 72 ? 1.081 9.332 3.511 1.00 87.88 72 SER A CA 1
ATOM 557 C C . SER A 1 72 ? 0.002 8.428 4.086 1.00 87.88 72 SER A C 1
ATOM 559 O O . SER A 1 72 ? -0.550 7.596 3.368 1.00 87.88 72 SER A O 1
ATOM 561 N N . VAL A 1 73 ? -0.291 8.580 5.372 1.00 87.00 73 VAL A N 1
ATOM 562 C CA . VAL A 1 73 ? -1.385 7.887 6.047 1.00 87.00 73 VAL A CA 1
ATOM 563 C C . VAL A 1 73 ? -2.340 8.930 6.596 1.00 87.00 73 VAL A C 1
ATOM 565 O O . VAL A 1 73 ? -1.924 9.839 7.311 1.00 87.00 73 VAL A O 1
ATOM 568 N N . THR A 1 74 ? -3.621 8.780 6.282 1.00 87.19 74 THR A N 1
ATOM 569 C CA . THR A 1 74 ? -4.711 9.572 6.847 1.00 87.19 74 THR A CA 1
ATOM 570 C C . THR A 1 74 ? -5.659 8.636 7.578 1.00 87.19 74 THR A C 1
ATOM 572 O O . THR A 1 74 ? -6.125 7.649 7.010 1.00 87.19 74 THR A O 1
ATOM 575 N N . VAL A 1 75 ? -5.927 8.950 8.840 1.00 84.31 75 VAL A N 1
ATOM 576 C CA . VAL A 1 75 ? -6.809 8.202 9.729 1.00 84.31 75 VAL A CA 1
ATOM 577 C C . VAL A 1 75 ? -7.912 9.134 10.210 1.00 84.31 75 VAL A C 1
ATOM 579 O O . VAL A 1 75 ? -7.642 10.143 10.862 1.00 84.31 75 VAL A O 1
ATOM 582 N N . THR A 1 76 ? -9.160 8.790 9.912 1.00 85.62 76 THR A N 1
ATOM 583 C CA . THR A 1 76 ? -10.333 9.498 10.435 1.00 85.62 76 THR A CA 1
ATOM 584 C C . THR A 1 76 ? -10.814 8.786 11.694 1.00 85.62 76 THR A C 1
ATOM 586 O O . THR A 1 76 ? -11.144 7.600 11.654 1.00 85.62 76 THR A O 1
ATOM 589 N N . SER A 1 77 ? -10.792 9.486 12.831 1.00 73.38 77 SER A N 1
ATOM 590 C CA . SER A 1 77 ? -11.112 8.910 14.137 1.00 73.38 77 SER A CA 1
ATOM 591 C C . SER A 1 77 ? -12.612 8.961 14.428 1.00 73.38 77 SER A C 1
ATOM 593 O O . SER A 1 77 ? -13.097 9.943 14.980 1.00 73.38 77 SER A O 1
ATOM 595 N N . ASP A 1 78 ? -13.302 7.868 14.120 1.00 73.94 78 ASP A N 1
ATOM 596 C CA . ASP A 1 78 ? -14.680 7.587 14.535 1.00 73.94 78 ASP A CA 1
ATOM 597 C C . ASP A 1 78 ? -14.774 6.173 15.145 1.00 73.94 78 ASP A C 1
ATOM 599 O O . ASP A 1 78 ? -13.758 5.486 15.314 1.00 73.94 78 ASP A O 1
ATOM 603 N N . ASN A 1 79 ? -15.988 5.722 15.490 1.00 77.94 79 ASN A N 1
ATOM 604 C CA . ASN A 1 79 ? -16.255 4.322 15.861 1.00 77.94 79 ASN A CA 1
ATOM 605 C C . ASN A 1 79 ? -15.823 3.344 14.752 1.00 77.94 79 ASN A C 1
ATOM 607 O O . ASN A 1 79 ? -15.312 2.258 15.035 1.00 77.94 79 ASN A O 1
ATOM 611 N N . VAL A 1 80 ? -15.973 3.768 13.495 1.00 84.00 80 VAL A N 1
ATOM 612 C CA . VAL A 1 80 ? -15.372 3.129 12.324 1.00 84.00 80 VAL A CA 1
ATOM 613 C C . VAL A 1 80 ? -14.220 4.007 11.860 1.00 84.00 80 VAL A C 1
ATOM 615 O O . VAL A 1 80 ? -14.413 5.131 11.406 1.00 84.00 80 VAL A O 1
ATOM 618 N N . VAL A 1 81 ? -13.006 3.492 11.988 1.00 86.50 81 VAL A N 1
ATOM 619 C CA . VAL A 1 81 ? -11.786 4.168 11.568 1.00 86.50 81 VAL A CA 1
ATOM 620 C C . VAL A 1 81 ? -11.624 3.989 10.074 1.00 86.50 81 VAL A C 1
ATOM 622 O O . VAL A 1 81 ? -11.464 2.867 9.598 1.00 86.50 81 VAL A O 1
ATOM 625 N N . LEU A 1 82 ? -11.612 5.092 9.334 1.00 89.44 82 LEU A N 1
ATOM 626 C CA . LEU A 1 82 ? -11.203 5.066 7.939 1.00 89.44 82 LEU A CA 1
ATOM 627 C C . LEU A 1 82 ? -9.699 5.308 7.853 1.00 89.44 82 LEU A C 1
ATOM 629 O O . LEU A 1 82 ? -9.218 6.354 8.286 1.00 89.44 82 LEU A O 1
ATOM 633 N N . VAL A 1 83 ? -8.970 4.361 7.271 1.00 88.00 83 VAL A N 1
ATOM 634 C CA . VAL A 1 83 ? -7.536 4.483 7.011 1.00 88.00 83 VAL A CA 1
ATOM 635 C C . VAL A 1 83 ? -7.312 4.565 5.514 1.00 88.00 83 VAL A C 1
ATOM 637 O O . VAL A 1 83 ? -7.760 3.707 4.755 1.00 88.00 83 VAL A O 1
ATOM 640 N N . LYS A 1 84 ? -6.579 5.588 5.093 1.00 90.88 84 LYS A N 1
ATOM 641 C CA . LYS A 1 84 ? -6.127 5.778 3.721 1.00 90.88 84 LYS A CA 1
ATOM 642 C C . LYS A 1 84 ? -4.608 5.866 3.711 1.00 90.88 84 LYS A C 1
ATOM 644 O O . LYS A 1 84 ? -4.033 6.686 4.419 1.00 90.88 84 LYS A O 1
ATOM 649 N N . VAL A 1 85 ? -3.973 5.027 2.906 1.00 89.50 85 VAL A N 1
ATOM 650 C CA . VAL A 1 85 ? -2.524 4.964 2.735 1.00 89.50 85 VAL A CA 1
ATOM 651 C C . VAL A 1 85 ? -2.190 5.229 1.278 1.00 89.50 85 VAL A C 1
ATOM 653 O O . VAL A 1 85 ? -2.513 4.421 0.413 1.00 89.50 85 VAL A O 1
ATOM 656 N N . ASP A 1 86 ? -1.522 6.344 1.018 1.00 89.25 86 ASP A N 1
ATOM 657 C CA . ASP A 1 86 ? -1.019 6.726 -0.298 1.00 89.25 86 ASP A CA 1
ATOM 658 C C . ASP A 1 86 ? 0.491 6.500 -0.343 1.00 89.25 86 ASP A C 1
ATOM 660 O O . ASP A 1 86 ? 1.222 7.101 0.439 1.00 89.25 86 ASP A O 1
ATOM 664 N N . ALA A 1 87 ? 0.989 5.668 -1.253 1.00 87.94 87 ALA A N 1
ATOM 665 C CA . ALA A 1 87 ? 2.412 5.570 -1.556 1.00 87.94 87 ALA A CA 1
ATOM 666 C C . ALA A 1 87 ? 2.688 6.164 -2.935 1.00 87.94 87 ALA A C 1
ATOM 668 O O . ALA A 1 87 ? 2.081 5.766 -3.924 1.00 87.94 87 ALA A O 1
ATOM 669 N N . LYS A 1 88 ? 3.652 7.077 -3.007 1.00 88.44 88 LYS A N 1
ATOM 670 C CA . LYS A 1 88 ? 4.078 7.732 -4.239 1.00 88.44 88 LYS A CA 1
ATOM 671 C C . LYS A 1 88 ? 5.570 7.551 -4.447 1.00 88.44 88 LYS A C 1
ATOM 673 O O . LYS A 1 88 ? 6.373 7.815 -3.551 1.00 88.44 88 LYS A O 1
ATOM 678 N N . THR A 1 89 ? 5.950 7.127 -5.641 1.00 83.06 89 THR A N 1
ATOM 679 C CA . THR A 1 89 ? 7.341 7.076 -6.096 1.00 83.06 89 THR A CA 1
ATOM 680 C C . THR A 1 89 ? 7.509 7.972 -7.319 1.00 83.06 89 THR A C 1
ATOM 682 O O . THR A 1 89 ? 6.550 8.567 -7.803 1.00 83.06 89 THR A O 1
ATOM 685 N N . ALA A 1 90 ? 8.732 8.081 -7.839 1.00 78.50 90 ALA A N 1
ATOM 686 C CA . ALA A 1 90 ? 8.970 8.797 -9.092 1.00 78.50 90 ALA A CA 1
ATOM 687 C C . ALA A 1 90 ? 8.301 8.125 -10.310 1.00 78.50 90 ALA A C 1
ATOM 689 O O . ALA A 1 90 ? 8.213 8.747 -11.361 1.00 78.50 90 ALA A O 1
ATOM 690 N N . ALA A 1 91 ? 7.878 6.861 -10.186 1.00 74.50 91 ALA A N 1
ATOM 691 C CA . ALA A 1 9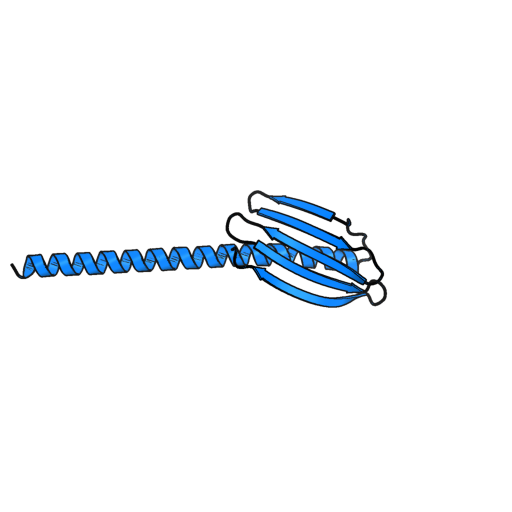1 ? 7.374 6.059 -11.297 1.00 74.50 91 ALA A CA 1
ATOM 692 C C . ALA A 1 91 ? 5.886 5.688 -11.183 1.00 74.50 91 ALA A C 1
ATOM 694 O O . ALA A 1 91 ? 5.289 5.365 -12.201 1.00 74.50 91 ALA A O 1
ATOM 695 N N . ALA A 1 92 ? 5.299 5.686 -9.981 1.00 83.19 92 ALA A N 1
ATOM 696 C CA . ALA A 1 92 ? 3.926 5.228 -9.766 1.00 83.19 92 ALA A CA 1
ATOM 697 C C . ALA A 1 92 ? 3.307 5.802 -8.481 1.00 83.19 92 ALA A C 1
ATOM 699 O O . ALA A 1 92 ? 4.017 6.288 -7.593 1.00 83.19 92 ALA A O 1
ATOM 700 N N . GLU A 1 93 ? 1.985 5.675 -8.357 1.00 86.56 93 GLU A N 1
ATOM 701 C CA . GLU A 1 93 ? 1.218 5.999 -7.153 1.00 86.56 93 GLU A CA 1
ATOM 702 C C . GLU A 1 93 ? 0.273 4.840 -6.811 1.00 86.56 93 GLU A C 1
ATOM 704 O O . GLU A 1 93 ? -0.420 4.315 -7.669 1.00 86.56 93 GLU A O 1
ATOM 709 N N . ALA A 1 94 ? 0.227 4.416 -5.553 1.00 87.69 94 ALA A N 1
ATOM 710 C CA . ALA A 1 94 ? -0.683 3.374 -5.096 1.00 87.69 94 ALA A CA 1
ATOM 711 C C . ALA A 1 94 ? -1.429 3.835 -3.850 1.00 87.69 94 ALA A C 1
ATOM 713 O O . ALA A 1 94 ? -0.852 4.469 -2.968 1.00 87.69 94 ALA A O 1
ATOM 714 N N . ARG A 1 95 ? -2.705 3.468 -3.761 1.00 89.88 95 ARG A N 1
ATOM 715 C CA . ARG A 1 95 ? -3.581 3.781 -2.640 1.00 89.88 95 ARG A CA 1
ATOM 716 C C . ARG A 1 95 ? -4.179 2.507 -2.074 1.00 89.88 95 ARG A C 1
ATOM 718 O O . ARG A 1 95 ? -4.766 1.717 -2.804 1.00 89.88 95 ARG A O 1
ATOM 725 N N . ILE A 1 96 ? -4.094 2.355 -0.763 1.00 90.88 96 ILE A N 1
ATOM 726 C CA . ILE A 1 96 ? -4.807 1.325 -0.009 1.00 90.88 96 ILE A CA 1
ATOM 727 C C . ILE A 1 96 ? -5.755 2.043 0.935 1.00 90.88 96 ILE A C 1
ATOM 729 O O . ILE A 1 96 ? -5.355 2.988 1.615 1.00 90.88 96 ILE A O 1
ATOM 733 N N . GLN A 1 97 ? -7.008 1.619 0.973 1.00 91.94 97 GLN A N 1
ATOM 734 C CA . GLN A 1 97 ? -8.006 2.188 1.865 1.00 91.94 97 GLN A CA 1
ATOM 735 C C . GLN A 1 97 ? -8.755 1.066 2.565 1.00 91.94 97 GLN A C 1
ATOM 737 O O . GLN A 1 97 ? -9.204 0.128 1.916 1.00 91.94 97 GLN A O 1
ATOM 742 N N . PHE A 1 98 ? -8.911 1.167 3.879 1.00 91.56 98 PHE A N 1
ATOM 743 C CA . PHE A 1 98 ? -9.696 0.204 4.638 1.00 91.56 98 PHE A CA 1
ATOM 744 C C . PHE A 1 98 ? -10.484 0.878 5.754 1.00 91.56 98 PHE A C 1
ATOM 746 O O . PHE A 1 98 ? -10.116 1.948 6.241 1.00 91.56 98 PHE A O 1
ATOM 753 N N . GLN A 1 99 ? -11.584 0.244 6.145 1.00 91.38 99 GLN A N 1
ATOM 754 C CA . GLN A 1 99 ? -12.379 0.637 7.303 1.00 91.38 99 GLN A CA 1
ATOM 755 C C . GLN A 1 99 ? -12.204 -0.398 8.405 1.00 91.38 99 GLN A C 1
ATOM 757 O O . GLN A 1 99 ? -12.362 -1.592 8.162 1.00 91.38 99 GLN A O 1
ATOM 762 N N . PHE A 1 100 ? -11.902 0.063 9.611 1.00 89.81 100 PHE A N 1
ATOM 763 C CA . PHE A 1 100 ? -11.715 -0.774 10.787 1.00 89.81 100 PHE A CA 1
ATOM 764 C C . PHE A 1 100 ? -12.715 -0.383 11.872 1.00 89.81 100 PHE A C 1
ATOM 766 O O . PHE A 1 100 ? -12.768 0.773 12.288 1.00 89.81 100 PHE A O 1
ATOM 773 N N . ASN A 1 101 ? -13.507 -1.336 12.346 1.00 89.62 101 ASN A N 1
ATOM 774 C CA . ASN A 1 101 ? -14.441 -1.107 13.439 1.00 89.62 101 ASN A CA 1
ATOM 775 C C . ASN A 1 101 ? -13.725 -1.299 14.779 1.00 89.62 101 ASN A C 1
ATOM 777 O O . ASN A 1 101 ? -13.310 -2.406 15.108 1.00 89.62 101 ASN A O 1
ATOM 781 N N . LYS A 1 102 ? -13.613 -0.236 15.584 1.00 84.31 102 LYS A N 1
ATOM 782 C CA . LYS A 1 102 ? -12.963 -0.315 16.904 1.00 84.31 102 LYS A CA 1
ATOM 783 C C . LYS A 1 102 ? -13.728 -1.180 17.906 1.00 84.31 102 LYS A C 1
ATOM 785 O O . LYS A 1 102 ? -13.106 -1.720 18.812 1.00 84.31 102 LYS A O 1
ATOM 790 N N . ALA A 1 103 ? -15.050 -1.285 17.765 1.00 85.81 103 ALA A N 1
ATOM 791 C CA . ALA A 1 103 ? -15.895 -2.028 18.692 1.00 85.81 103 ALA A CA 1
ATOM 792 C C . ALA A 1 103 ? -15.831 -3.541 18.447 1.00 85.81 103 ALA A C 1
ATOM 794 O O . ALA A 1 103 ? -15.777 -4.304 19.406 1.00 85.81 103 ALA A O 1
ATOM 795 N N . THR A 1 104 ? -15.822 -3.971 17.180 1.00 87.94 104 THR A N 1
ATOM 796 C CA . THR A 1 104 ? -15.735 -5.399 16.818 1.00 87.94 104 THR A CA 1
ATOM 797 C C . THR A 1 104 ? -14.308 -5.866 16.538 1.00 87.94 104 THR A C 1
ATOM 799 O O . THR A 1 104 ? -14.073 -7.064 16.474 1.00 87.94 104 THR A O 1
ATOM 802 N N . GLN A 1 105 ? -13.355 -4.936 16.411 1.00 85.69 105 GLN A N 1
ATOM 803 C CA . GLN A 1 105 ? -11.969 -5.189 16.000 1.00 85.69 105 GLN A CA 1
ATOM 804 C C . GLN A 1 105 ? -11.844 -5.872 14.630 1.00 85.69 105 GLN A C 1
ATOM 806 O O . GLN A 1 105 ? -10.913 -6.633 14.383 1.00 85.69 105 GLN A O 1
ATOM 811 N N . GLU A 1 106 ? -12.766 -5.575 13.716 1.00 86.94 106 GLU A N 1
ATOM 812 C CA . GLU A 1 106 ? -12.808 -6.187 12.388 1.00 86.94 106 GLU A CA 1
ATOM 813 C C . GLU A 1 106 ? -12.579 -5.163 11.277 1.00 86.94 106 GLU A C 1
ATOM 815 O O . GLU A 1 106 ? -12.994 -3.999 11.353 1.00 86.94 106 GLU A O 1
ATOM 820 N N . VAL A 1 107 ? -11.955 -5.625 10.193 1.00 89.44 107 VAL A N 1
ATOM 821 C CA . VAL A 1 107 ? -11.878 -4.877 8.937 1.00 89.44 107 VAL A CA 1
ATOM 822 C C . VAL A 1 107 ? -13.210 -5.020 8.208 1.00 89.44 107 VAL A C 1
ATOM 824 O O . VAL A 1 107 ? -13.564 -6.099 7.743 1.00 89.44 107 VAL A O 1
ATOM 827 N N . MET A 1 108 ? -13.943 -3.917 8.088 1.00 89.44 108 MET A N 1
ATOM 828 C CA . MET A 1 108 ? -15.253 -3.883 7.431 1.00 89.44 108 MET A CA 1
ATOM 829 C C . MET A 1 108 ? -15.144 -3.794 5.909 1.00 89.44 108 MET A C 1
ATOM 831 O O . MET A 1 108 ? -15.995 -4.303 5.186 1.00 89.44 108 MET A O 1
ATOM 835 N N . SER A 1 109 ? -14.117 -3.108 5.410 1.00 90.06 109 SER A N 1
ATOM 836 C CA . SER A 1 109 ? -13.869 -2.974 3.977 1.00 90.06 109 SER A CA 1
ATOM 837 C C . SER A 1 109 ? -12.384 -2.808 3.701 1.00 90.06 109 SER A C 1
ATOM 839 O O . SER A 1 109 ? -11.662 -2.206 4.494 1.00 90.06 109 SER A O 1
ATOM 841 N N . TRP A 1 110 ? -11.939 -3.345 2.566 1.00 90.31 110 TRP A N 1
ATOM 842 C CA . TRP A 1 110 ? -10.568 -3.244 2.083 1.00 90.31 110 TRP A CA 1
ATOM 843 C C . TRP A 1 110 ? -10.585 -2.962 0.581 1.00 90.31 110 TRP A C 1
ATOM 845 O O . TRP A 1 110 ? -11.184 -3.709 -0.191 1.00 90.31 110 TRP A O 1
ATOM 855 N N . MET A 1 111 ? -9.934 -1.879 0.170 1.00 89.56 111 MET A N 1
ATOM 856 C CA . MET A 1 111 ? -9.848 -1.433 -1.213 1.00 89.56 111 MET A CA 1
ATOM 857 C C . MET A 1 111 ? -8.387 -1.218 -1.598 1.00 89.56 111 MET A C 1
ATOM 859 O O . MET A 1 111 ? -7.694 -0.358 -1.049 1.00 89.56 111 MET A O 1
ATOM 863 N N . ASP A 1 112 ? -7.958 -1.986 -2.595 1.00 87.00 112 ASP A N 1
ATOM 864 C CA . ASP A 1 112 ? -6.642 -1.903 -3.210 1.00 87.00 112 ASP A CA 1
ATOM 865 C C . ASP A 1 112 ? -6.748 -1.129 -4.526 1.00 87.00 112 ASP A C 1
ATOM 867 O O . ASP A 1 112 ? -7.304 -1.628 -5.499 1.00 87.00 112 ASP A O 1
ATOM 871 N N . ASN A 1 113 ? -6.198 0.083 -4.578 1.00 78.62 113 ASN A N 1
ATOM 872 C CA . ASN A 1 113 ? -6.041 0.842 -5.815 1.00 78.62 113 ASN A CA 1
ATOM 873 C C . ASN A 1 113 ? -4.556 0.922 -6.170 1.00 78.62 113 ASN A C 1
ATOM 875 O O . ASN A 1 113 ? -3.833 1.834 -5.760 1.00 78.62 113 ASN A O 1
ATOM 879 N N . ALA A 1 114 ? -4.091 -0.046 -6.958 1.00 65.00 114 ALA A N 1
ATOM 880 C CA . ALA A 1 114 ? -2.819 0.069 -7.657 1.00 65.00 114 ALA A CA 1
ATOM 881 C C . ALA A 1 114 ? -3.007 1.056 -8.821 1.00 65.00 114 ALA A C 1
ATOM 883 O O . ALA A 1 114 ? -3.435 0.675 -9.907 1.00 65.00 114 ALA A O 1
ATOM 884 N N . GLY A 1 115 ? -2.783 2.345 -8.566 1.00 54.03 115 GLY A N 1
ATOM 885 C CA . GLY A 1 115 ? -2.909 3.384 -9.579 1.00 54.03 115 GLY A CA 1
ATOM 886 C C . GLY A 1 115 ? -1.771 3.303 -10.593 1.00 54.03 115 GLY A C 1
ATOM 887 O O . GLY A 1 115 ? -0.605 3.528 -10.276 1.00 54.03 115 GLY A O 1
ATOM 888 N N . THR A 1 116 ? -2.110 3.024 -11.847 1.00 49.44 116 THR A N 1
ATOM 889 C CA . THR A 1 116 ? -1.289 3.438 -12.988 1.00 49.44 116 THR A CA 1
ATOM 890 C C . THR A 1 116 ? -1.187 4.959 -12.942 1.00 49.44 116 THR A C 1
ATOM 892 O O . THR A 1 116 ? -2.215 5.637 -12.988 1.00 49.44 116 THR A O 1
ATOM 895 N N . GLY A 1 117 ? 0.025 5.493 -12.780 1.00 44.06 117 GLY A N 1
ATOM 896 C CA . GLY A 1 117 ? 0.251 6.937 -12.800 1.00 44.06 117 GLY A CA 1
ATOM 897 C C . GLY A 1 117 ? -0.300 7.539 -14.094 1.00 44.06 117 GLY A C 1
ATOM 898 O O . GLY A 1 117 ? 0.035 7.065 -15.177 1.00 44.06 117 GLY A O 1
ATOM 899 N N . SER A 1 118 ? -1.176 8.535 -13.962 1.00 35.00 118 SER A N 1
ATOM 900 C CA . SER A 1 118 ? -1.570 9.444 -15.044 1.00 35.00 118 SER A CA 1
ATOM 901 C C . SER A 1 118 ? -0.483 10.479 -15.289 1.00 35.00 118 SER A C 1
ATOM 903 O O . SER A 1 118 ? -0.050 11.069 -14.267 1.00 35.00 118 SER A O 1
#

Foldseek 3Di:
DVVVVVVVVVVVVVVVVVVVVVVVVVVVVLVVLLVVQLVVQVVVVVVVLVCLLVVHDDDQWDKDQDPFWIKIWHWDDDQWIWIWIWTDGPRFIWIWIWIAHSVVSDTPDIDTGSDDDD

Sequence (118 aa):
MQVIVLTVVFNLIAFTMVSLSLRSVQIENLHHKERQTYWRARSTALSVLKTLESGGNVATTFMTTSKTGTTSVTVTSDNVVLVKVDAKTAAAEARIQFQFNKATQEVMSWMDNAGTGS

pLDDT: mean 80.58, std 9.89, range [35.0, 91.94]

Secondary structure (DSSP, 8-state):
-HHHHHHHHHHHHHHHHHHHHHHHHHHHHHHHHHHHHHHHHHHHHHHHHHHHHTTPPPPSEEEEEETTEEEEEEEE-SSEEEEEEEEE-SS-EEEEEEEEETTTTEEEEEEEEEEPP-

Radius of gyration: 23.08 Å; chains: 1; bounding box: 42×22×76 Å